Protein AF-A0A3B9BP84-F1 (afdb_monomer_lite)

Sequence (151 aa):
AADSCRSIGVALSSCTVPQAGKPTFEIADDEIEMGMGIHGEPGIWRGKLRTADEIATEMMERLLADIPLASGDRVSIMVNSLGATPPEELYILYNKVKAELELTGSKIVMPLVGRYATSMEMAGVSFTLCKLDEELETLLAAPCDCAFWRV

Secondary structure (DSSP, 8-state):
-GGGEEEEEEESS--B-TTT-SBSS---TTEEEET--TT----SEEEE---HHHHHHHHHHHHHHHS---TT-EEEEEEEE-BS--HHHHHHHHHHHHHHHHHTT-EE-S-EEE-SS--TTB-EEEEEEEEE-HHHHHHHTS--EETTEE-

Radius of gyration: 15.78 Å; chains: 1; bounding box: 41×27×49 Å

Structure (mmCIF, N/CA/C/O backbone):
data_AF-A0A3B9BP84-F1
#
_entry.id   AF-A0A3B9BP84-F1
#
loop_
_atom_site.group_PDB
_atom_site.id
_atom_site.type_symbol
_atom_site.label_atom_id
_atom_site.label_alt_id
_atom_site.label_comp_id
_atom_site.label_asym_id
_atom_site.label_entity_id
_atom_site.label_seq_id
_atom_site.pdbx_PDB_ins_code
_atom_site.Cartn_x
_atom_site.Cartn_y
_atom_site.Cartn_z
_atom_site.occupancy
_atom_site.B_iso_or_equiv
_atom_site.auth_seq_id
_atom_site.auth_comp_id
_atom_site.auth_asym_id
_atom_site.auth_atom_id
_atom_site.pdbx_PDB_model_num
ATOM 1 N N . ALA A 1 1 ? -13.757 11.032 6.394 1.00 88.44 1 ALA A N 1
ATOM 2 C CA . ALA A 1 1 ? -13.314 9.949 5.488 1.00 88.44 1 ALA A CA 1
ATOM 3 C C . A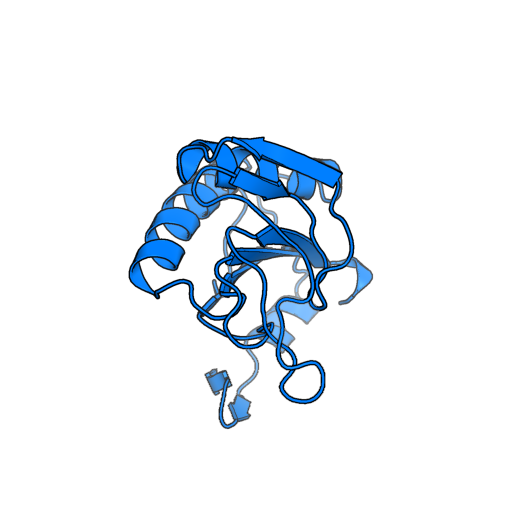LA A 1 1 ? -12.037 10.329 4.742 1.00 88.44 1 ALA A C 1
ATOM 5 O O . ALA A 1 1 ? -11.002 9.785 5.086 1.00 88.44 1 ALA A O 1
ATOM 6 N N . ALA A 1 2 ? -12.065 11.270 3.784 1.00 95.50 2 ALA A N 1
ATOM 7 C CA . ALA A 1 2 ? -10.871 11.642 3.005 1.00 95.50 2 ALA A CA 1
ATOM 8 C C . ALA A 1 2 ? -9.675 12.054 3.886 1.00 95.50 2 ALA A C 1
ATOM 10 O O . ALA A 1 2 ? -8.584 11.519 3.721 1.00 95.50 2 ALA A O 1
ATOM 11 N N . ASP A 1 3 ? -9.911 12.905 4.890 1.00 96.31 3 ASP A N 1
ATOM 12 C CA . ASP A 1 3 ? -8.866 13.354 5.823 1.00 96.31 3 ASP A CA 1
ATOM 13 C C . ASP A 1 3 ? -8.269 12.223 6.677 1.00 96.31 3 ASP A C 1
ATOM 15 O O . ASP A 1 3 ? -7.154 12.361 7.181 1.00 96.31 3 ASP A O 1
ATOM 19 N N . SER A 1 4 ? -8.980 11.099 6.814 1.00 97.06 4 SER A N 1
ATOM 20 C CA . SER A 1 4 ? -8.554 9.923 7.582 1.00 97.06 4 SER A CA 1
ATOM 21 C C . SER A 1 4 ? -7.694 8.950 6.773 1.00 97.06 4 SER A C 1
ATOM 23 O O . SER A 1 4 ? -7.166 7.998 7.348 1.00 97.06 4 SER A O 1
ATOM 25 N N . CYS A 1 5 ? -7.570 9.161 5.460 1.00 98.06 5 CYS A N 1
ATOM 26 C CA . CYS A 1 5 ? -6.834 8.288 4.553 1.00 98.06 5 CYS A CA 1
ATOM 27 C C . CYS A 1 5 ? -5.476 8.886 4.191 1.00 98.06 5 CYS A C 1
ATOM 29 O O . CYS A 1 5 ? -5.377 10.070 3.863 1.00 98.06 5 CYS A O 1
ATOM 31 N N . ARG A 1 6 ? -4.438 8.051 4.169 1.00 98.25 6 ARG A N 1
ATOM 32 C CA . ARG A 1 6 ? -3.140 8.357 3.558 1.00 98.25 6 ARG A CA 1
ATOM 33 C C . ARG A 1 6 ? -2.724 7.231 2.638 1.00 98.25 6 ARG A C 1
ATOM 35 O O . ARG A 1 6 ? -2.899 6.064 2.985 1.00 98.25 6 ARG A O 1
ATOM 42 N N . SER A 1 7 ? -2.165 7.594 1.489 1.00 98.38 7 SER A N 1
ATOM 43 C CA . SER A 1 7 ? -1.762 6.638 0.465 1.00 98.38 7 SER A CA 1
ATOM 44 C C . SER A 1 7 ? -0.353 6.915 -0.029 1.00 98.38 7 SER A C 1
ATOM 46 O O . SER A 1 7 ? 0.041 8.068 -0.190 1.00 98.38 7 SER A O 1
ATOM 48 N N . ILE A 1 8 ? 0.390 5.851 -0.315 1.00 98.50 8 ILE A N 1
ATOM 49 C CA . ILE A 1 8 ? 1.687 5.921 -0.990 1.00 98.50 8 ILE A CA 1
ATOM 50 C C . ILE A 1 8 ? 1.818 4.749 -1.961 1.00 98.50 8 ILE A C 1
ATOM 52 O O . ILE A 1 8 ? 1.377 3.640 -1.659 1.00 98.50 8 ILE A O 1
ATOM 56 N N . GLY A 1 9 ? 2.390 5.009 -3.135 1.00 98.12 9 GLY A N 1
ATOM 57 C CA . GLY A 1 9 ? 2.639 4.020 -4.181 1.00 98.12 9 GLY A CA 1
ATOM 58 C C . GLY A 1 9 ? 4.123 3.742 -4.387 1.00 98.12 9 GLY A C 1
ATOM 59 O O . GLY A 1 9 ? 4.967 4.543 -4.003 1.00 98.12 9 GLY A O 1
ATOM 60 N N . VAL A 1 10 ? 4.437 2.626 -5.028 1.00 98.12 10 VAL A N 1
ATOM 61 C CA . VAL A 1 10 ? 5.749 2.332 -5.605 1.00 98.12 10 VAL A CA 1
ATOM 62 C C . VAL A 1 10 ? 5.545 1.577 -6.912 1.00 98.12 10 VAL A C 1
ATOM 64 O O . VAL A 1 10 ? 4.705 0.676 -6.987 1.00 98.12 10 VAL A O 1
ATOM 67 N N . ALA A 1 11 ? 6.307 1.945 -7.936 1.00 97.50 11 ALA A N 1
ATOM 68 C CA . ALA A 1 11 ? 6.274 1.292 -9.236 1.00 97.50 11 ALA A CA 1
ATOM 69 C C . ALA A 1 11 ? 7.605 0.624 -9.568 1.00 97.50 11 ALA A C 1
ATOM 71 O O . ALA A 1 11 ? 8.672 1.132 -9.225 1.00 97.50 11 ALA A O 1
ATOM 72 N N . LEU A 1 12 ? 7.504 -0.522 -10.234 1.00 96.81 12 LEU A N 1
ATOM 73 C CA . LEU A 1 12 ? 8.606 -1.316 -10.778 1.00 96.81 12 LEU A CA 1
ATOM 74 C C . LEU A 1 12 ? 8.640 -1.220 -12.308 1.00 96.81 12 LEU A C 1
ATOM 76 O O . LEU A 1 12 ? 9.681 -1.409 -12.920 1.00 96.81 12 LEU A O 1
ATOM 80 N N . SER A 1 13 ? 7.500 -0.932 -12.940 1.00 95.38 13 SER A N 1
ATOM 81 C CA . SER A 1 13 ? 7.410 -0.721 -14.382 1.00 95.38 13 SER A CA 1
ATOM 82 C C . SER A 1 13 ? 6.494 0.451 -14.705 1.00 95.38 13 SER A C 1
ATOM 84 O O . SER A 1 13 ? 5.679 0.872 -13.887 1.00 95.38 13 SER A O 1
ATOM 86 N N . SER A 1 14 ? 6.597 0.949 -15.933 1.00 92.62 14 SER A N 1
ATOM 87 C CA . SER A 1 14 ? 5.616 1.871 -16.502 1.00 92.62 14 SER A CA 1
ATOM 88 C C . SER A 1 14 ? 4.385 1.133 -17.036 1.00 92.62 14 SER A C 1
ATOM 90 O O . SER A 1 14 ? 4.347 -0.100 -17.060 1.00 92.62 14 SER A O 1
ATOM 92 N N . CYS A 1 15 ? 3.385 1.904 -17.456 1.00 90.81 15 CYS A N 1
ATOM 93 C CA . CYS A 1 15 ? 2.261 1.445 -18.261 1.00 90.81 15 CYS A CA 1
ATOM 94 C C . CYS A 1 15 ? 2.264 2.149 -19.623 1.00 90.81 15 CYS A C 1
ATOM 96 O O . CYS A 1 15 ? 2.848 3.219 -19.805 1.00 90.81 15 CYS A O 1
ATOM 98 N N . THR A 1 16 ? 1.597 1.545 -20.596 1.00 90.88 16 THR A N 1
ATOM 99 C CA . THR A 1 16 ? 1.465 2.056 -21.954 1.00 90.88 16 THR A CA 1
ATOM 100 C C . THR A 1 16 ? 0.032 2.485 -22.192 1.00 90.88 16 THR A C 1
ATOM 102 O O . THR A 1 16 ? -0.869 1.666 -22.368 1.00 90.88 16 THR A O 1
ATOM 105 N N . VAL A 1 17 ? -0.182 3.796 -22.299 1.00 91.19 17 VAL A N 1
ATOM 106 C CA . VAL A 1 17 ? -1.478 4.310 -22.747 1.00 91.19 17 VAL A CA 1
ATOM 107 C C . VAL A 1 17 ? -1.671 3.912 -24.219 1.00 91.19 17 VAL A C 1
ATOM 109 O O . VAL A 1 17 ? -0.831 4.279 -25.048 1.00 91.19 17 VAL A O 1
ATOM 112 N N . PRO A 1 18 ? -2.772 3.225 -24.596 1.00 90.81 18 PRO A N 1
ATOM 113 C CA . PRO A 1 18 ? -2.944 2.681 -25.947 1.00 90.81 18 PRO A CA 1
ATOM 114 C C . PRO A 1 18 ? -2.791 3.714 -27.066 1.00 90.81 18 PRO A C 1
ATOM 116 O O . PRO A 1 18 ? -2.246 3.417 -28.123 1.00 90.81 18 PRO A O 1
ATOM 119 N N . GLN A 1 19 ? -3.234 4.949 -26.820 1.00 91.69 19 GLN A N 1
ATOM 120 C CA . GLN A 1 19 ? -3.108 6.051 -27.772 1.00 91.69 19 GLN A CA 1
ATOM 121 C C . GLN A 1 19 ? -1.652 6.487 -27.996 1.00 91.69 19 GLN A C 1
ATOM 123 O O . GLN A 1 19 ? -1.305 6.908 -29.096 1.00 91.69 19 GLN A O 1
ATOM 128 N N . ALA A 1 20 ? -0.810 6.418 -26.962 1.00 89.25 20 ALA A N 1
ATOM 129 C CA . ALA A 1 20 ? 0.595 6.800 -27.053 1.00 89.25 20 ALA A CA 1
ATOM 130 C C . ALA A 1 20 ? 1.447 5.698 -27.703 1.00 89.25 20 ALA A C 1
ATOM 132 O O . ALA A 1 20 ? 2.439 6.010 -28.360 1.00 89.25 20 ALA A O 1
ATOM 133 N N . GLY A 1 21 ? 1.071 4.425 -27.513 1.00 90.44 21 GLY A N 1
ATOM 134 C CA . GLY A 1 21 ? 1.759 3.264 -28.093 1.00 90.44 21 GLY A CA 1
ATOM 135 C C . GLY A 1 21 ? 3.178 3.031 -27.560 1.00 90.44 21 GLY A C 1
ATOM 136 O O . GLY A 1 21 ? 3.928 2.248 -28.137 1.00 90.44 21 GLY A O 1
ATOM 137 N N . LYS A 1 22 ? 3.556 3.726 -26.484 1.00 89.62 22 LYS A N 1
ATOM 138 C CA . LYS A 1 22 ? 4.849 3.630 -25.802 1.00 89.62 22 LYS A CA 1
ATOM 139 C C . LYS A 1 22 ? 4.672 3.841 -24.288 1.00 89.62 22 LYS A C 1
ATOM 141 O O . LYS A 1 22 ? 3.674 4.465 -23.907 1.00 89.62 22 LYS A O 1
ATOM 146 N N . PRO A 1 23 ? 5.625 3.383 -23.454 1.00 89.62 23 PRO A N 1
ATOM 147 C CA . PRO A 1 23 ? 5.599 3.613 -22.009 1.00 89.62 23 PRO A CA 1
ATOM 148 C C . PRO A 1 23 ? 5.444 5.097 -21.646 1.00 89.62 23 PRO A C 1
ATOM 150 O O . PRO A 1 23 ? 5.992 5.965 -22.334 1.00 89.62 23 PRO A O 1
ATOM 153 N N . THR A 1 24 ? 4.705 5.396 -20.573 1.00 88.00 24 THR A N 1
ATOM 154 C CA . THR A 1 24 ? 4.513 6.775 -20.082 1.00 88.00 24 THR A CA 1
ATOM 155 C C . THR A 1 24 ? 5.783 7.359 -19.464 1.00 88.00 24 THR A C 1
ATOM 157 O O . THR A 1 24 ? 5.976 8.574 -19.504 1.00 88.00 24 THR A O 1
ATOM 160 N N . PHE A 1 25 ? 6.670 6.502 -18.959 1.00 88.94 25 PHE A N 1
ATOM 161 C CA . PHE A 1 25 ? 8.006 6.840 -18.472 1.00 88.94 25 PHE A CA 1
ATOM 162 C C . PHE A 1 25 ? 8.949 5.636 -18.621 1.00 88.94 25 PHE A C 1
ATOM 164 O O . PHE A 1 25 ? 8.514 4.508 -18.849 1.00 88.94 25 PHE A O 1
ATOM 171 N N . GLU A 1 26 ? 10.253 5.873 -18.487 1.00 89.94 26 GLU A N 1
ATOM 172 C CA . GLU A 1 26 ? 11.273 4.821 -18.491 1.00 89.94 26 GLU A CA 1
ATOM 173 C C . GLU A 1 26 ? 11.733 4.527 -17.063 1.00 89.94 26 GLU A C 1
ATOM 175 O O . GLU A 1 26 ? 11.991 5.458 -16.297 1.00 89.94 26 GLU A O 1
ATOM 180 N N . ILE A 1 27 ? 11.856 3.244 -16.727 1.00 93.31 27 ILE A N 1
ATOM 181 C CA . ILE A 1 27 ? 12.424 2.718 -15.483 1.00 93.31 27 ILE A CA 1
ATOM 182 C C . ILE A 1 27 ? 13.179 1.433 -15.832 1.00 93.31 27 ILE A C 1
ATOM 184 O O . ILE A 1 27 ? 12.700 0.658 -16.662 1.00 93.31 27 ILE A O 1
ATOM 188 N N . ALA A 1 28 ? 14.383 1.248 -15.290 1.00 95.12 28 ALA A N 1
ATOM 189 C CA . ALA A 1 28 ? 15.169 0.052 -15.579 1.00 95.12 28 ALA A CA 1
ATOM 190 C C . ALA A 1 28 ? 14.628 -1.171 -14.820 1.00 95.12 28 ALA A C 1
ATOM 192 O O . ALA A 1 28 ? 14.043 -1.030 -13.750 1.00 95.12 28 ALA A O 1
ATOM 193 N N . ASP A 1 29 ? 14.893 -2.376 -15.332 1.00 93.75 29 ASP A N 1
ATOM 194 C CA . ASP A 1 29 ? 14.428 -3.641 -14.733 1.00 93.75 29 ASP A CA 1
ATOM 195 C C . ASP A 1 29 ? 14.899 -3.851 -13.281 1.00 93.75 29 ASP A C 1
ATOM 197 O O . ASP A 1 29 ? 14.304 -4.624 -12.532 1.00 93.75 29 ASP A O 1
ATOM 201 N N . ASP A 1 30 ? 15.985 -3.184 -12.880 1.00 96.50 30 ASP A N 1
ATOM 202 C CA . ASP A 1 30 ? 16.543 -3.237 -11.531 1.00 96.50 30 ASP A CA 1
ATOM 203 C C . ASP A 1 30 ? 16.278 -1.965 -10.712 1.00 96.50 30 ASP A C 1
ATOM 205 O O . ASP A 1 30 ? 16.950 -1.737 -9.703 1.00 96.50 30 ASP A O 1
ATOM 209 N N . GLU A 1 31 ? 15.308 -1.145 -11.123 1.00 97.56 31 GLU A N 1
ATOM 210 C CA . GLU A 1 31 ? 14.910 0.095 -10.461 1.00 97.56 31 GLU A CA 1
ATOM 211 C C . GLU A 1 31 ? 13.461 0.076 -9.957 1.00 97.56 31 GLU A C 1
ATOM 213 O O . GLU A 1 31 ? 12.597 -0.650 -10.440 1.00 97.56 31 GLU A O 1
ATOM 218 N N . ILE A 1 32 ? 13.203 0.924 -8.963 1.00 97.75 32 ILE A N 1
ATOM 219 C CA . ILE A 1 32 ? 11.874 1.263 -8.461 1.00 97.75 32 ILE A CA 1
ATOM 220 C C . ILE A 1 32 ? 11.716 2.774 -8.353 1.00 97.75 32 ILE A C 1
ATOM 222 O O . ILE A 1 32 ? 12.696 3.502 -8.166 1.00 97.75 32 ILE A O 1
ATOM 226 N N . GLU A 1 33 ? 10.470 3.236 -8.409 1.00 97.75 33 GLU A N 1
ATOM 227 C CA . GLU A 1 33 ? 10.105 4.632 -8.191 1.00 97.75 33 GLU A CA 1
ATOM 228 C C . GLU A 1 33 ? 9.087 4.758 -7.055 1.00 97.75 33 GLU A C 1
ATOM 230 O O . GLU A 1 33 ? 7.938 4.323 -7.160 1.00 97.75 33 GLU A O 1
ATOM 235 N N . MET A 1 34 ? 9.531 5.332 -5.937 1.00 98.00 34 MET A N 1
ATOM 236 C CA . MET A 1 34 ? 8.740 5.507 -4.720 1.00 98.00 34 MET A CA 1
ATOM 237 C C . MET A 1 34 ? 7.884 6.765 -4.811 1.00 98.00 34 MET A C 1
ATOM 239 O O . MET A 1 34 ? 8.389 7.842 -5.107 1.00 98.00 34 MET A O 1
ATOM 243 N N . GLY A 1 35 ? 6.605 6.658 -4.469 1.00 96.31 35 GLY A N 1
ATOM 244 C CA . GLY A 1 35 ? 5.636 7.753 -4.471 1.00 96.31 35 GLY A CA 1
ATOM 245 C C . GLY A 1 35 ? 5.133 8.153 -5.856 1.00 96.31 35 GLY A C 1
ATOM 246 O O . GLY A 1 35 ? 4.584 9.241 -5.997 1.00 96.31 35 GLY A O 1
ATOM 247 N N . MET A 1 36 ? 5.337 7.309 -6.866 1.00 94.31 36 MET A N 1
ATOM 248 C CA . MET A 1 36 ? 4.885 7.582 -8.227 1.00 94.31 36 MET A CA 1
ATOM 249 C C . MET A 1 36 ? 3.354 7.648 -8.318 1.00 94.31 36 MET A C 1
ATOM 251 O O . MET A 1 36 ? 2.647 6.878 -7.658 1.00 94.31 36 MET A O 1
ATOM 255 N N . GLY A 1 37 ? 2.845 8.565 -9.144 1.00 89.81 37 GLY A N 1
ATOM 256 C CA . GLY A 1 37 ? 1.412 8.728 -9.379 1.00 89.81 37 GLY A CA 1
ATOM 257 C C . GLY A 1 37 ? 0.810 7.646 -10.285 1.00 89.81 37 GLY A C 1
ATOM 258 O O . GLY A 1 37 ? 1.508 6.948 -11.024 1.00 89.81 37 GLY A O 1
ATOM 259 N N . ILE A 1 38 ? -0.522 7.515 -10.248 1.00 89.38 38 ILE A N 1
ATOM 260 C CA . ILE A 1 38 ? -1.263 6.494 -11.009 1.00 89.38 38 ILE A CA 1
ATOM 261 C C . ILE A 1 38 ? -1.265 6.731 -12.525 1.00 89.38 38 ILE A C 1
ATOM 263 O O . ILE A 1 38 ? -1.729 5.868 -13.263 1.00 89.38 38 ILE A O 1
ATOM 267 N N . HIS A 1 39 ? -0.762 7.859 -13.021 1.00 87.44 39 HIS A N 1
ATOM 268 C CA . HIS A 1 39 ? -0.579 8.102 -14.453 1.00 87.44 39 HIS A CA 1
ATOM 269 C C . HIS A 1 39 ? 0.904 8.152 -14.851 1.00 87.44 39 HIS A C 1
ATOM 271 O O . HIS A 1 39 ? 1.219 8.513 -15.985 1.00 87.44 39 HIS A O 1
ATOM 277 N N . GLY A 1 40 ? 1.815 7.766 -13.948 1.00 81.44 40 GLY A N 1
ATOM 278 C CA . GLY A 1 40 ? 3.259 7.837 -14.173 1.00 81.44 40 GLY A CA 1
ATOM 279 C C . GLY A 1 40 ? 3.867 9.199 -13.840 1.00 81.44 40 GLY A C 1
ATOM 280 O O . GLY A 1 40 ? 4.926 9.540 -14.363 1.00 81.44 40 GLY A O 1
ATOM 281 N N . GLU A 1 41 ? 3.201 10.004 -13.009 1.00 90.25 41 GLU A N 1
ATOM 282 C CA . GLU A 1 41 ? 3.773 11.243 -12.490 1.00 90.25 41 GLU A CA 1
ATOM 283 C C . GLU A 1 41 ? 5.007 10.943 -11.618 1.00 90.25 41 GLU A C 1
ATOM 285 O O . GLU A 1 41 ? 4.937 10.012 -10.809 1.00 90.25 41 GLU A O 1
ATOM 290 N N . PRO A 1 42 ? 6.102 11.726 -11.733 1.00 91.19 42 PRO A N 1
ATOM 291 C CA . PRO A 1 42 ? 7.336 11.468 -10.999 1.00 91.19 42 PRO A CA 1
ATOM 292 C C . PRO A 1 42 ? 7.131 11.330 -9.491 1.00 91.19 42 PRO A C 1
ATOM 294 O O . PRO A 1 42 ? 6.404 12.114 -8.874 1.00 91.19 42 PRO A O 1
ATOM 297 N N . GLY A 1 43 ? 7.805 10.344 -8.910 1.00 93.69 43 GLY A N 1
ATOM 298 C CA . GLY A 1 43 ? 7.758 10.054 -7.485 1.00 93.69 43 GLY A CA 1
ATOM 299 C C . GLY A 1 43 ? 8.680 10.926 -6.627 1.00 93.69 43 GLY A C 1
ATOM 300 O O . GLY A 1 43 ? 9.270 11.916 -7.056 1.00 93.69 43 GLY A O 1
ATOM 301 N N . ILE A 1 44 ? 8.821 10.511 -5.370 1.00 96.75 44 ILE A N 1
ATOM 302 C CA . ILE A 1 44 ? 9.712 11.091 -4.359 1.00 96.75 44 ILE A CA 1
ATOM 303 C C . ILE A 1 44 ? 11.174 10.796 -4.707 1.00 96.75 44 ILE A C 1
ATOM 305 O O . ILE A 1 44 ? 12.034 11.665 -4.565 1.00 96.75 44 ILE A O 1
ATOM 309 N N . TRP A 1 45 ? 11.464 9.560 -5.118 1.00 97.06 45 TRP A N 1
ATOM 310 C CA . TRP A 1 45 ? 12.801 9.137 -5.522 1.00 97.06 45 TRP A CA 1
ATOM 311 C C . TRP A 1 45 ? 12.755 7.893 -6.415 1.00 97.06 45 TRP A C 1
ATOM 313 O O . TRP A 1 45 ? 11.812 7.101 -6.359 1.00 97.06 45 TRP A O 1
ATOM 323 N N . ARG A 1 46 ? 13.825 7.713 -7.198 1.00 97.00 46 ARG A N 1
ATOM 324 C CA . ARG A 1 46 ? 14.102 6.519 -8.002 1.00 97.00 46 ARG A CA 1
ATOM 325 C C . ARG A 1 46 ? 15.441 5.911 -7.599 1.00 97.00 46 ARG A C 1
ATOM 327 O O . ARG A 1 46 ? 16.383 6.640 -7.288 1.00 97.00 46 ARG A O 1
ATOM 334 N N . GLY A 1 47 ? 15.517 4.588 -7.563 1.00 97.12 47 GLY A N 1
ATOM 335 C CA . GLY A 1 47 ? 16.726 3.880 -7.157 1.00 97.12 47 GLY A CA 1
ATOM 336 C C . GLY A 1 47 ? 16.616 2.382 -7.380 1.00 97.12 47 GLY A C 1
ATOM 337 O O . GLY A 1 47 ? 15.640 1.913 -7.954 1.00 97.12 47 GLY A O 1
ATOM 338 N N . LYS A 1 48 ? 17.621 1.631 -6.926 1.00 98.19 48 LYS A N 1
ATOM 339 C CA . LYS A 1 48 ? 17.664 0.181 -7.129 1.00 98.19 48 LYS A CA 1
ATOM 340 C C . LYS A 1 48 ? 16.519 -0.537 -6.424 1.00 98.19 48 LYS A C 1
ATOM 342 O O . LYS A 1 48 ? 16.113 -0.149 -5.327 1.00 98.19 48 LYS A O 1
ATOM 347 N N . LEU A 1 49 ? 16.045 -1.607 -7.055 1.00 97.25 49 LEU A N 1
ATOM 348 C CA . LEU A 1 49 ? 15.092 -2.539 -6.477 1.00 97.25 49 LEU A CA 1
ATOM 349 C C . LEU A 1 49 ? 15.649 -3.092 -5.160 1.00 97.25 49 LEU A C 1
ATOM 351 O O . LEU A 1 49 ? 16.817 -3.466 -5.052 1.00 97.25 49 LEU A O 1
ATOM 355 N N . ARG A 1 50 ? 14.780 -3.117 -4.154 1.00 97.50 50 ARG A N 1
ATOM 356 C CA . ARG A 1 50 ? 15.052 -3.608 -2.801 1.00 97.50 50 ARG A CA 1
ATOM 357 C C . ARG A 1 50 ? 14.134 -4.781 -2.491 1.00 97.50 50 ARG A C 1
ATOM 359 O O . ARG A 1 50 ? 13.241 -5.106 -3.272 1.00 97.50 50 ARG A O 1
ATOM 366 N N . THR A 1 51 ? 14.337 -5.413 -1.344 1.00 98.44 51 THR A N 1
ATOM 367 C CA . THR A 1 51 ? 13.435 -6.472 -0.887 1.00 98.44 51 THR A CA 1
ATOM 368 C C . THR A 1 51 ? 12.027 -5.926 -0.622 1.00 98.44 51 THR A C 1
ATOM 370 O O . THR A 1 51 ? 11.846 -4.746 -0.310 1.00 98.44 51 THR A O 1
ATOM 373 N N . ALA A 1 52 ? 11.018 -6.798 -0.707 1.00 98.25 52 ALA A N 1
ATOM 374 C CA . ALA A 1 52 ? 9.635 -6.440 -0.387 1.00 98.25 52 ALA A CA 1
ATOM 375 C C . ALA A 1 52 ? 9.503 -5.872 1.038 1.00 98.25 52 ALA A C 1
ATOM 377 O O . ALA A 1 52 ? 8.770 -4.907 1.244 1.00 98.25 52 ALA A O 1
ATOM 378 N N . ASP A 1 53 ? 10.265 -6.414 1.995 1.00 98.69 53 ASP A N 1
ATOM 379 C CA . ASP A 1 53 ? 10.268 -5.949 3.381 1.00 98.69 53 ASP A CA 1
ATOM 380 C C . ASP A 1 53 ? 10.815 -4.526 3.512 1.00 98.69 53 ASP A C 1
ATOM 382 O O . ASP A 1 53 ? 10.206 -3.704 4.192 1.00 98.69 53 ASP A O 1
ATOM 386 N N . GLU A 1 54 ? 11.933 -4.208 2.854 1.00 98.62 54 GLU A N 1
ATOM 387 C CA . GLU A 1 54 ? 12.514 -2.858 2.870 1.00 98.62 54 GLU A CA 1
ATOM 388 C C . GLU A 1 54 ? 11.574 -1.836 2.224 1.00 98.62 54 GLU A C 1
ATOM 390 O O . GLU A 1 54 ? 11.380 -0.743 2.756 1.00 98.62 54 GLU A O 1
ATOM 395 N N . ILE A 1 55 ? 10.954 -2.200 1.097 1.00 98.44 55 ILE A N 1
ATOM 396 C CA . ILE A 1 55 ? 9.995 -1.338 0.398 1.00 98.44 55 ILE A CA 1
ATOM 397 C C . ILE A 1 55 ? 8.765 -1.091 1.274 1.00 98.44 55 ILE A C 1
ATOM 399 O O . ILE A 1 55 ? 8.382 0.061 1.479 1.00 98.44 55 ILE A O 1
ATOM 403 N N . ALA A 1 56 ? 8.166 -2.152 1.822 1.00 98.69 56 ALA A N 1
ATOM 404 C CA . ALA A 1 56 ? 6.980 -2.033 2.658 1.00 98.69 56 ALA A CA 1
ATOM 405 C C . ALA A 1 56 ? 7.264 -1.272 3.960 1.00 98.69 56 ALA A C 1
ATOM 407 O O . ALA A 1 56 ? 6.426 -0.474 4.376 1.00 98.69 56 ALA A O 1
ATOM 408 N N . THR A 1 57 ? 8.441 -1.469 4.567 1.00 98.75 57 THR A N 1
ATOM 409 C CA . THR A 1 57 ? 8.871 -0.718 5.760 1.00 98.75 57 THR A CA 1
ATOM 410 C C . THR A 1 57 ? 8.899 0.773 5.463 1.00 98.75 57 THR A C 1
ATOM 412 O O . THR A 1 57 ? 8.231 1.533 6.152 1.00 98.75 57 THR A O 1
ATOM 415 N N . GLU A 1 58 ? 9.581 1.199 4.395 1.00 98.62 58 GLU A N 1
ATOM 416 C CA . GLU A 1 58 ? 9.658 2.625 4.062 1.00 98.62 58 GLU A CA 1
ATOM 417 C C . GLU A 1 58 ? 8.273 3.222 3.762 1.00 98.62 58 GLU A C 1
ATOM 419 O O . GLU A 1 58 ? 7.960 4.335 4.192 1.00 98.62 58 GLU A O 1
ATOM 424 N N . MET A 1 59 ? 7.423 2.495 3.029 1.00 98.69 59 MET A N 1
ATOM 425 C CA . MET A 1 59 ? 6.055 2.945 2.752 1.00 98.69 59 MET A CA 1
ATOM 426 C C . MET A 1 59 ? 5.263 3.136 4.050 1.00 98.69 59 MET A C 1
ATOM 428 O O . MET A 1 59 ? 4.594 4.157 4.213 1.00 98.69 59 MET A O 1
ATOM 432 N N . MET A 1 60 ? 5.366 2.192 4.989 1.00 98.69 60 MET A N 1
ATOM 433 C CA . MET A 1 60 ? 4.696 2.279 6.286 1.00 98.69 60 MET A CA 1
ATOM 434 C C . MET A 1 60 ? 5.266 3.388 7.168 1.00 98.69 60 MET A C 1
ATOM 436 O O . MET A 1 60 ? 4.484 4.126 7.757 1.00 98.69 60 MET A O 1
ATOM 440 N N . GLU A 1 61 ? 6.585 3.574 7.219 1.00 98.38 61 GLU A N 1
ATOM 441 C CA . GLU A 1 61 ? 7.220 4.677 7.952 1.00 98.38 61 GLU A CA 1
ATOM 442 C C . GLU A 1 61 ? 6.688 6.035 7.484 1.00 98.38 61 GLU A C 1
ATOM 444 O O . GLU A 1 61 ? 6.323 6.880 8.301 1.00 98.38 61 GLU A O 1
ATOM 449 N N . ARG A 1 62 ? 6.578 6.234 6.165 1.00 98.25 62 ARG A N 1
ATOM 450 C CA . ARG A 1 62 ? 6.040 7.471 5.582 1.00 98.25 62 ARG A CA 1
ATOM 451 C C . ARG A 1 62 ? 4.566 7.673 5.918 1.00 98.25 62 ARG A C 1
ATOM 453 O O . ARG A 1 62 ? 4.179 8.784 6.268 1.00 98.25 62 ARG A O 1
ATOM 460 N N . LEU A 1 63 ? 3.756 6.616 5.830 1.00 98.31 63 LEU A N 1
ATOM 461 C CA . LEU A 1 63 ? 2.343 6.680 6.206 1.00 98.31 63 LEU A CA 1
ATOM 462 C C . LEU A 1 63 ? 2.185 7.018 7.691 1.00 98.31 63 LEU A C 1
ATOM 464 O O . LEU A 1 63 ? 1.441 7.933 8.022 1.00 98.31 63 LEU A O 1
ATOM 468 N N . LEU A 1 64 ? 2.905 6.330 8.578 1.00 97.88 64 LEU A N 1
ATOM 469 C CA . LEU A 1 64 ? 2.806 6.508 10.030 1.00 97.88 64 LEU A CA 1
ATOM 470 C C . LEU A 1 64 ? 3.406 7.833 10.518 1.00 97.88 64 LEU A C 1
ATOM 472 O O . LEU A 1 64 ? 2.990 8.340 11.558 1.00 97.88 64 LEU A O 1
ATOM 476 N N . ALA A 1 65 ? 4.345 8.419 9.773 1.00 97.56 65 ALA A N 1
ATOM 477 C CA . ALA A 1 65 ? 4.833 9.768 10.040 1.00 97.56 65 ALA A CA 1
ATOM 478 C C . ALA A 1 65 ? 3.753 10.839 9.800 1.00 97.56 65 ALA A C 1
ATOM 480 O O . ALA A 1 65 ? 3.723 11.837 10.519 1.00 97.56 65 ALA A O 1
ATOM 481 N N . ASP A 1 66 ? 2.869 10.636 8.816 1.00 96.50 66 ASP A N 1
ATOM 482 C CA . ASP A 1 66 ? 1.789 11.574 8.475 1.00 96.50 66 ASP A CA 1
ATOM 483 C C . ASP A 1 66 ? 0.472 11.268 9.214 1.00 96.50 66 ASP A C 1
ATOM 485 O O . ASP A 1 66 ? -0.270 12.176 9.590 1.00 96.50 66 ASP A O 1
ATOM 489 N N . ILE A 1 67 ? 0.194 9.990 9.503 1.00 95.06 67 ILE A N 1
ATOM 490 C CA . ILE A 1 67 ? -0.925 9.561 10.352 1.00 95.06 67 ILE A CA 1
ATOM 491 C C . ILE A 1 67 ? -0.426 8.733 11.551 1.00 95.06 67 ILE A C 1
ATOM 493 O O . ILE A 1 67 ? -0.484 7.501 11.549 1.00 95.06 67 ILE A O 1
ATOM 497 N N . PRO A 1 68 ? 0.068 9.399 12.613 1.00 94.38 68 PRO A N 1
ATOM 498 C CA . PRO A 1 68 ? 0.528 8.712 13.809 1.00 94.38 68 PRO A CA 1
ATOM 499 C C . PRO A 1 68 ? -0.589 7.879 14.439 1.00 94.38 68 PRO A C 1
ATOM 501 O O . PRO A 1 68 ? -1.703 8.366 14.667 1.00 94.38 68 PRO A O 1
ATOM 504 N N . LEU A 1 69 ? -0.268 6.625 14.746 1.00 96.94 69 LEU A N 1
ATOM 505 C CA . LEU A 1 69 ? -1.168 5.697 15.419 1.00 96.94 69 LEU A CA 1
ATOM 506 C C . LEU A 1 69 ? -0.785 5.540 16.889 1.00 96.94 69 LEU A C 1
ATOM 508 O O . LEU A 1 69 ? 0.390 5.574 17.257 1.00 96.94 69 LEU A O 1
ATOM 512 N N . ALA A 1 70 ? -1.796 5.330 17.720 1.00 95.19 70 ALA A N 1
ATOM 513 C CA . ALA A 1 70 ? -1.666 4.975 19.120 1.00 95.19 70 ALA A CA 1
ATOM 514 C C . ALA A 1 70 ? -2.260 3.587 19.382 1.00 95.19 70 ALA A C 1
ATOM 516 O O . ALA A 1 70 ? -3.139 3.107 18.663 1.00 95.19 70 ALA A O 1
ATOM 517 N N . SER A 1 71 ? -1.809 2.952 20.463 1.00 97.62 71 SER A N 1
ATOM 518 C CA . SER A 1 71 ? -2.361 1.670 20.900 1.00 97.62 71 SER A CA 1
ATOM 519 C C . SER A 1 71 ? -3.875 1.766 21.104 1.00 97.62 71 SER A C 1
ATOM 521 O O . SER A 1 71 ? -4.369 2.685 21.759 1.00 97.62 71 SER A O 1
ATOM 523 N N . GLY A 1 72 ? -4.610 0.809 20.537 1.00 97.44 72 GLY A N 1
ATOM 524 C CA . GLY A 1 72 ? -6.071 0.787 20.549 1.00 97.44 72 GLY A CA 1
ATOM 525 C C . GLY A 1 72 ? -6.742 1.491 19.368 1.00 97.44 72 GLY A C 1
ATOM 526 O O . GLY A 1 72 ? -7.936 1.255 19.168 1.00 97.44 72 GLY A O 1
ATOM 527 N N . ASP A 1 73 ? -6.006 2.269 18.562 1.00 98.25 73 ASP A N 1
ATOM 528 C CA . ASP A 1 73 ? -6.529 2.813 17.305 1.00 98.25 73 ASP A CA 1
ATOM 529 C C . ASP A 1 73 ? -7.022 1.688 16.393 1.00 98.25 73 ASP A C 1
ATOM 531 O O . ASP A 1 73 ? -6.504 0.568 16.397 1.00 98.25 73 ASP A O 1
ATOM 535 N N . ARG A 1 74 ? -8.034 1.995 15.587 1.00 98.56 74 ARG A N 1
ATOM 536 C CA . ARG A 1 74 ? -8.636 1.065 14.633 1.00 98.56 74 ARG A CA 1
ATOM 537 C C . ARG A 1 74 ? -8.334 1.575 13.239 1.00 98.56 74 ARG A C 1
ATOM 539 O O . ARG A 1 74 ? -8.484 2.765 12.972 1.00 98.56 74 ARG A O 1
ATOM 546 N N . VAL A 1 75 ? -7.852 0.699 12.369 1.00 98.56 75 VAL A N 1
ATOM 547 C CA . VAL A 1 75 ? -7.408 1.090 11.031 1.00 98.56 75 VAL A CA 1
ATOM 548 C C . VAL A 1 75 ? -7.851 0.073 9.997 1.00 98.56 75 VAL A C 1
ATOM 550 O O . VAL A 1 75 ? -7.804 -1.125 10.256 1.00 98.56 75 VAL A O 1
ATOM 553 N N . SER A 1 76 ? -8.224 0.537 8.810 1.00 98.50 76 SER A N 1
ATOM 554 C CA . SER A 1 76 ? -8.267 -0.315 7.623 1.00 98.50 76 SER A CA 1
ATOM 555 C C . SER A 1 76 ? -7.039 -0.049 6.767 1.00 98.50 76 SER A C 1
ATOM 557 O O . SER A 1 76 ? -6.547 1.078 6.687 1.00 98.50 76 SER A O 1
ATOM 559 N N . ILE A 1 77 ? -6.530 -1.104 6.145 1.00 98.69 77 ILE A N 1
ATOM 560 C CA . ILE A 1 77 ? -5.359 -1.051 5.283 1.00 98.69 77 ILE A CA 1
ATOM 561 C C . ILE A 1 77 ? -5.681 -1.716 3.952 1.00 98.69 77 ILE A C 1
ATOM 563 O O . ILE A 1 77 ? -6.113 -2.869 3.903 1.00 98.69 77 ILE A O 1
ATOM 567 N N . MET A 1 78 ? -5.465 -0.973 2.871 1.00 98.75 78 MET A N 1
ATOM 568 C CA . MET A 1 78 ? -5.574 -1.473 1.510 1.00 98.75 78 MET A CA 1
ATOM 569 C C . MET A 1 78 ? -4.185 -1.661 0.911 1.00 98.75 78 MET A C 1
ATOM 571 O O . MET A 1 78 ? -3.455 -0.691 0.738 1.00 98.75 78 MET A O 1
ATOM 575 N N . VAL A 1 79 ? -3.852 -2.897 0.553 1.00 98.81 79 VAL A N 1
ATOM 576 C CA . VAL A 1 79 ? -2.694 -3.282 -0.255 1.00 98.81 79 VAL A CA 1
ATOM 577 C C . VAL A 1 79 ? -3.181 -3.511 -1.685 1.00 98.81 79 VAL A C 1
ATOM 579 O O . VAL A 1 79 ? -3.742 -4.557 -2.021 1.00 98.81 79 VAL A O 1
ATOM 582 N N . ASN A 1 80 ? -3.024 -2.484 -2.514 1.00 98.75 80 ASN A N 1
ATOM 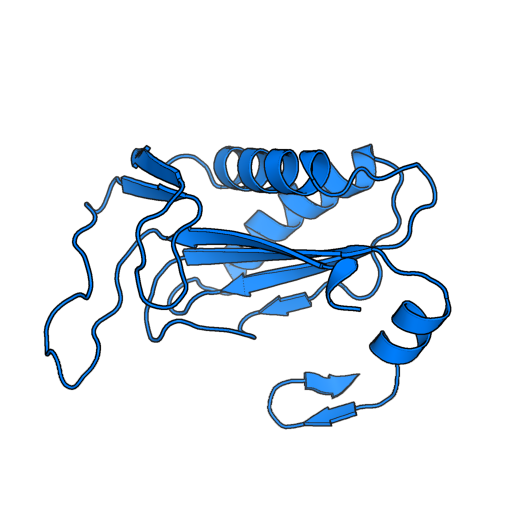583 C CA . ASN A 1 80 ? -3.586 -2.410 -3.856 1.00 98.75 80 ASN A CA 1
ATOM 584 C C . ASN A 1 80 ? -2.510 -2.624 -4.926 1.00 98.75 80 ASN A C 1
ATOM 586 O O . ASN A 1 80 ? -1.515 -1.908 -4.948 1.00 98.75 80 ASN A O 1
ATOM 590 N N . SER A 1 81 ? -2.732 -3.560 -5.846 1.00 98.56 81 SER A N 1
ATOM 591 C CA . SER A 1 81 ? -1.930 -3.690 -7.065 1.00 98.56 81 SER A CA 1
ATOM 592 C C . SER A 1 81 ? -2.232 -2.547 -8.028 1.00 98.56 81 SER A C 1
ATOM 594 O O . SER A 1 81 ? -3.394 -2.237 -8.297 1.00 98.56 81 SER A O 1
ATOM 596 N N . LEU A 1 82 ? -1.175 -1.970 -8.597 1.00 98.00 82 LEU A N 1
ATOM 597 C CA . LEU A 1 82 ? -1.279 -0.960 -9.645 1.00 98.00 82 LEU A CA 1
ATOM 598 C C . LEU A 1 82 ? -1.555 -1.566 -11.026 1.00 98.00 82 LEU A C 1
ATOM 600 O O . LEU A 1 82 ? -1.732 -0.818 -11.975 1.00 98.00 82 LEU A O 1
ATOM 604 N N . GLY A 1 83 ? -1.643 -2.885 -11.172 1.00 97.62 83 GLY A N 1
ATOM 605 C CA . GLY A 1 83 ? -1.801 -3.487 -12.490 1.00 97.62 83 GLY A CA 1
ATOM 606 C C . GLY A 1 83 ? -1.174 -4.859 -12.552 1.00 97.62 83 GLY A C 1
ATOM 607 O O . GLY A 1 83 ? -1.840 -5.843 -12.291 1.00 97.62 83 GLY A O 1
ATOM 608 N N . ALA A 1 84 ? 0.097 -4.987 -12.899 1.00 97.81 84 ALA A N 1
ATOM 609 C CA . ALA A 1 84 ? 0.714 -6.291 -13.141 1.00 97.81 84 ALA A CA 1
ATOM 610 C C . ALA A 1 84 ? 1.149 -7.053 -11.876 1.00 97.81 84 ALA A C 1
ATOM 612 O O . ALA A 1 84 ? 1.422 -8.244 -11.980 1.00 97.81 84 ALA A O 1
ATOM 613 N N . THR A 1 85 ? 1.148 -6.446 -10.681 1.00 98.44 85 THR A N 1
ATOM 614 C CA . THR A 1 85 ? 1.587 -7.147 -9.458 1.00 98.44 85 THR A CA 1
ATOM 615 C C . THR A 1 85 ? 0.624 -8.285 -9.086 1.00 98.44 85 THR A C 1
ATOM 617 O O . THR A 1 85 ? -0.592 -8.039 -8.972 1.00 98.44 85 THR A O 1
ATOM 620 N N . PRO A 1 86 ? 1.122 -9.526 -8.929 1.00 98.38 86 PRO A N 1
ATOM 621 C CA . PRO A 1 86 ? 0.295 -10.700 -8.693 1.00 98.38 86 PRO A CA 1
ATOM 622 C C . PRO A 1 86 ? -0.180 -10.793 -7.228 1.00 98.38 86 PRO A C 1
ATOM 624 O O . PRO A 1 86 ? 0.453 -10.226 -6.333 1.00 98.38 86 PRO A O 1
ATOM 627 N N . PRO A 1 87 ? -1.304 -11.483 -6.950 1.00 98.00 87 PRO A N 1
ATOM 628 C CA . PRO A 1 87 ? -1.881 -11.558 -5.605 1.00 98.00 87 PRO A CA 1
ATOM 629 C C . PRO A 1 87 ? -0.921 -12.083 -4.530 1.00 98.00 87 PRO A C 1
ATOM 631 O O . PRO A 1 87 ? -0.911 -11.563 -3.418 1.00 98.00 87 PRO A O 1
ATOM 634 N N . GLU A 1 88 ? -0.102 -13.083 -4.847 1.00 98.50 88 GLU A N 1
ATOM 635 C CA . GLU A 1 88 ? 0.885 -13.663 -3.935 1.00 98.50 88 GLU A CA 1
ATOM 636 C C . GLU A 1 88 ? 1.892 -12.624 -3.422 1.00 98.50 88 GLU A C 1
ATOM 638 O O . GLU A 1 88 ? 2.178 -12.587 -2.225 1.00 98.50 88 GLU A O 1
ATOM 643 N N . GLU A 1 89 ? 2.356 -11.716 -4.283 1.00 98.62 89 GLU A N 1
ATOM 644 C CA . GLU A 1 89 ? 3.258 -10.628 -3.898 1.00 98.62 89 GLU A CA 1
ATOM 645 C C . GLU A 1 89 ? 2.552 -9.589 -3.021 1.00 98.62 89 GLU A C 1
ATOM 647 O O . GLU A 1 89 ? 3.134 -9.097 -2.052 1.00 98.62 89 GLU A O 1
ATOM 652 N N . LEU A 1 90 ? 1.270 -9.308 -3.283 1.00 98.81 90 LEU A N 1
ATOM 653 C CA . LEU A 1 90 ? 0.477 -8.435 -2.412 1.00 98.81 90 LEU A CA 1
ATOM 654 C C . LEU A 1 90 ? 0.339 -9.017 -1.002 1.00 98.81 90 LEU A C 1
ATOM 656 O O . LEU A 1 90 ? 0.393 -8.270 -0.028 1.00 98.81 90 LEU A O 1
ATOM 660 N N . TYR A 1 91 ? 0.192 -10.337 -0.867 1.00 98.75 91 TYR A N 1
ATOM 661 C CA . TYR A 1 91 ? 0.132 -10.987 0.444 1.00 98.75 91 TYR A CA 1
ATOM 662 C C . TYR A 1 91 ? 1.489 -11.034 1.157 1.00 98.75 91 TYR A C 1
ATOM 664 O O . TYR A 1 91 ? 1.517 -10.917 2.384 1.00 98.75 91 TYR A O 1
ATOM 672 N N . ILE A 1 92 ? 2.605 -11.130 0.424 1.00 98.81 92 ILE A N 1
ATOM 673 C CA . ILE A 1 92 ? 3.956 -10.958 0.992 1.00 98.81 92 ILE A CA 1
ATOM 674 C C . ILE A 1 92 ? 4.091 -9.556 1.598 1.00 98.81 92 ILE A C 1
ATOM 676 O O . ILE A 1 92 ? 4.469 -9.413 2.761 1.00 98.81 92 ILE A O 1
ATOM 680 N N . LEU A 1 93 ? 3.703 -8.523 0.848 1.00 98.81 93 LEU A N 1
ATOM 681 C CA . LEU A 1 93 ? 3.722 -7.138 1.323 1.00 98.81 93 LEU A CA 1
ATOM 682 C C . LEU A 1 93 ? 2.764 -6.925 2.501 1.00 98.81 93 LEU A C 1
ATOM 684 O O . LEU A 1 93 ? 3.136 -6.311 3.500 1.00 98.81 93 LEU A O 1
ATOM 688 N N . TYR A 1 94 ? 1.550 -7.477 2.428 1.00 98.88 94 TYR A N 1
ATOM 689 C CA . TYR A 1 94 ? 0.576 -7.396 3.514 1.00 98.88 94 TYR A CA 1
ATOM 690 C C . TYR A 1 94 ? 1.092 -8.038 4.806 1.00 98.88 94 TYR A C 1
ATOM 692 O O . TYR A 1 94 ? 0.846 -7.499 5.881 1.00 98.88 94 TYR A O 1
ATOM 700 N N . ASN A 1 95 ? 1.836 -9.147 4.730 1.00 98.75 95 ASN A N 1
ATOM 701 C CA . ASN A 1 95 ? 2.443 -9.761 5.912 1.00 98.75 95 ASN A CA 1
ATOM 702 C C . ASN A 1 95 ? 3.366 -8.777 6.650 1.00 98.75 95 ASN A C 1
ATOM 704 O O . ASN A 1 95 ? 3.273 -8.643 7.872 1.00 98.75 95 ASN A O 1
ATOM 708 N N . LYS A 1 96 ? 4.201 -8.040 5.909 1.00 98.69 96 LYS A N 1
ATOM 709 C CA . LYS A 1 96 ? 5.065 -7.005 6.483 1.00 98.69 96 LYS A CA 1
ATOM 710 C C . LYS A 1 96 ? 4.260 -5.820 7.023 1.00 98.69 96 LYS A C 1
ATOM 712 O O . LYS A 1 96 ? 4.463 -5.423 8.164 1.00 98.69 96 LYS A O 1
ATOM 717 N N . VAL A 1 97 ? 3.300 -5.306 6.253 1.00 98.69 97 VAL A N 1
ATOM 718 C CA . VAL A 1 97 ? 2.416 -4.201 6.669 1.00 98.69 97 VAL A CA 1
ATOM 719 C C . VAL A 1 97 ? 1.644 -4.533 7.949 1.00 98.69 97 VAL A C 1
ATOM 721 O O . VAL A 1 97 ? 1.552 -3.705 8.852 1.00 98.69 97 VAL A O 1
ATOM 724 N N . LYS A 1 98 ? 1.121 -5.759 8.059 1.00 98.69 98 LYS A N 1
ATOM 725 C CA . LYS A 1 98 ? 0.441 -6.253 9.260 1.00 98.69 98 LYS A CA 1
ATOM 726 C C . LYS A 1 98 ? 1.369 -6.228 10.472 1.00 98.69 98 LYS A C 1
ATOM 728 O O . LYS A 1 98 ? 0.952 -5.740 11.517 1.00 98.69 98 LYS A O 1
ATOM 733 N N . ALA A 1 99 ? 2.605 -6.707 10.327 1.00 98.50 99 ALA A N 1
ATOM 734 C CA . ALA A 1 99 ? 3.584 -6.684 11.410 1.00 98.50 99 ALA A CA 1
ATOM 735 C C . ALA A 1 99 ? 3.891 -5.247 11.874 1.00 98.50 99 ALA A C 1
ATOM 737 O O . ALA A 1 99 ? 3.879 -4.984 13.073 1.00 98.50 99 ALA A O 1
ATOM 738 N N . GLU A 1 100 ? 4.082 -4.304 10.944 1.00 98.25 100 GLU A N 1
ATOM 739 C CA . GLU A 1 100 ? 4.301 -2.885 11.277 1.00 98.25 100 GLU A CA 1
ATOM 740 C C . GLU A 1 100 ? 3.104 -2.270 12.023 1.00 98.25 100 GLU A C 1
ATOM 742 O O . GLU A 1 100 ? 3.271 -1.574 13.023 1.00 98.25 100 GLU A O 1
ATOM 747 N N . LEU A 1 101 ? 1.873 -2.566 11.592 1.00 98.38 101 LEU A N 1
ATOM 748 C CA . LEU A 1 101 ? 0.666 -2.074 12.262 1.00 98.38 101 LEU A CA 1
ATOM 749 C C . LEU A 1 101 ? 0.474 -2.687 13.657 1.00 98.38 101 LEU A C 1
ATOM 751 O O . LEU A 1 101 ? 0.053 -1.978 14.574 1.00 98.38 101 LEU A O 1
ATOM 755 N N . GLU A 1 102 ? 0.812 -3.964 13.845 1.00 97.31 102 GLU A N 1
ATOM 756 C CA . GLU A 1 102 ? 0.752 -4.644 15.146 1.00 97.31 102 GLU A CA 1
ATOM 757 C C . GLU A 1 102 ? 1.737 -4.037 16.157 1.00 97.31 102 GLU A C 1
ATOM 759 O O . GLU A 1 102 ? 1.392 -3.906 17.334 1.00 97.31 102 GLU A O 1
ATOM 764 N N . LEU A 1 103 ? 2.915 -3.581 15.712 1.00 97.56 103 LEU A N 1
ATOM 765 C CA . LEU A 1 103 ? 3.892 -2.892 16.568 1.00 97.56 103 LEU A CA 1
ATOM 766 C C . LEU A 1 103 ? 3.365 -1.569 17.143 1.00 97.56 103 LEU A C 1
ATOM 768 O O . LEU A 1 103 ? 3.770 -1.173 18.235 1.00 97.56 103 LEU A O 1
ATOM 772 N N . THR A 1 104 ? 2.432 -0.904 16.458 1.00 97.50 104 THR A N 1
ATOM 773 C CA . THR A 1 104 ? 1.791 0.320 16.977 1.00 97.50 104 THR A CA 1
ATOM 774 C C . THR A 1 104 ? 0.724 0.033 18.045 1.00 97.50 104 THR A C 1
ATOM 776 O O . THR A 1 104 ? 0.263 0.947 18.729 1.00 97.50 104 THR A O 1
ATOM 779 N N . GLY A 1 105 ? 0.310 -1.231 18.207 1.00 97.75 105 GLY A N 1
ATOM 780 C CA . GLY A 1 105 ? -0.819 -1.625 19.055 1.00 97.75 105 GLY A CA 1
ATOM 781 C C . GLY A 1 105 ? -2.193 -1.317 18.446 1.00 97.75 105 GLY A C 1
ATOM 782 O O . GLY A 1 105 ? -3.206 -1.392 19.147 1.00 97.75 105 GLY A O 1
ATOM 783 N N . SER A 1 106 ? -2.241 -0.952 17.162 1.00 97.81 106 SER A N 1
ATOM 784 C CA . SER A 1 106 ? -3.487 -0.732 16.427 1.00 97.81 106 SER A CA 1
ATOM 785 C C . SER A 1 106 ? -4.205 -2.049 16.098 1.00 97.81 106 SER A C 1
ATOM 787 O O . SER A 1 106 ? -3.609 -3.128 16.052 1.00 97.81 106 SER A O 1
ATOM 789 N N . LYS A 1 107 ? -5.516 -1.968 15.867 1.00 98.12 107 LYS A N 1
ATOM 790 C CA . LYS A 1 107 ? -6.356 -3.080 15.416 1.00 98.12 107 LYS A CA 1
ATOM 791 C C . LYS A 1 107 ? -6.677 -2.912 13.940 1.00 98.12 107 LYS A C 1
ATOM 793 O O . LYS A 1 107 ? -7.313 -1.935 13.551 1.00 98.12 107 LYS A O 1
ATOM 798 N N . ILE A 1 108 ? -6.292 -3.903 13.144 1.00 98.44 108 ILE A N 1
ATOM 799 C CA . ILE A 1 108 ? -6.625 -3.954 11.721 1.00 98.44 108 ILE A CA 1
ATOM 800 C C . ILE A 1 108 ? -8.081 -4.405 11.564 1.00 98.44 108 ILE A C 1
ATOM 802 O O . ILE A 1 108 ? -8.469 -5.471 12.044 1.00 98.44 108 ILE A O 1
ATOM 806 N N . VAL A 1 109 ? -8.875 -3.594 10.876 1.00 98.12 109 VAL A N 1
ATOM 807 C CA . VAL A 1 109 ? -10.288 -3.808 10.570 1.00 98.12 109 VAL A CA 1
ATOM 808 C C . VAL A 1 109 ? -10.434 -3.892 9.058 1.00 98.12 109 VAL A C 1
ATOM 810 O O . VAL A 1 109 ? -9.993 -2.994 8.346 1.00 98.12 109 VAL A O 1
ATOM 813 N N . MET A 1 110 ? -11.044 -4.979 8.575 1.00 96.50 110 MET A N 1
ATOM 814 C CA . MET A 1 110 ? -11.310 -5.217 7.149 1.00 96.50 110 MET A CA 1
ATOM 815 C C . MET A 1 110 ? -10.101 -4.889 6.251 1.00 96.50 110 MET A C 1
ATOM 817 O O . MET A 1 110 ? -10.130 -3.897 5.522 1.00 96.50 110 MET A O 1
ATOM 821 N N . PRO A 1 111 ? -9.007 -5.670 6.323 1.00 97.62 111 PRO A N 1
ATOM 822 C CA . PRO A 1 111 ? -7.879 -5.491 5.420 1.00 97.62 111 PRO A CA 1
ATOM 823 C C . PRO A 1 111 ? -8.282 -5.837 3.985 1.00 97.62 111 PRO A C 1
ATOM 825 O O . PRO A 1 111 ? -9.021 -6.793 3.744 1.00 97.62 111 PRO A O 1
ATOM 828 N N . LEU A 1 112 ? -7.755 -5.081 3.029 1.00 97.88 112 LEU A N 1
ATOM 829 C CA . LEU A 1 112 ? -8.121 -5.179 1.620 1.00 97.88 112 LEU A CA 1
ATOM 830 C C . LEU A 1 112 ? -6.866 -5.468 0.820 1.00 97.88 112 LEU A C 1
ATOM 832 O O . LEU A 1 112 ? -5.968 -4.639 0.751 1.00 97.88 112 LEU A O 1
ATOM 836 N N . VAL A 1 113 ? -6.791 -6.640 0.204 1.00 98.50 113 VAL A N 1
ATOM 837 C CA . VAL A 1 113 ? -5.631 -7.047 -0.596 1.00 98.50 113 VAL A CA 1
ATOM 838 C C . VAL A 1 113 ? -6.137 -7.407 -1.983 1.00 98.50 113 VAL A C 1
ATOM 840 O O . VAL A 1 113 ? -6.986 -8.286 -2.108 1.00 98.50 113 VAL A O 1
ATOM 843 N N . GLY A 1 114 ? -5.700 -6.693 -3.022 1.00 97.88 114 GLY A N 1
ATOM 844 C CA . GLY A 1 114 ? -6.229 -6.925 -4.368 1.00 97.88 114 GLY A CA 1
ATOM 845 C C . GLY A 1 114 ? -6.019 -5.781 -5.351 1.00 97.88 114 GLY A C 1
ATOM 846 O O . GLY A 1 114 ? -5.064 -5.020 -5.246 1.00 97.88 114 GLY A O 1
ATOM 847 N N . ARG A 1 115 ? -6.907 -5.690 -6.344 1.00 97.38 115 ARG A N 1
ATOM 848 C CA . ARG A 1 115 ? -6.898 -4.672 -7.404 1.00 97.38 115 ARG A CA 1
ATOM 849 C C . ARG A 1 115 ? -8.137 -3.808 -7.253 1.00 97.38 115 ARG A C 1
ATOM 851 O O . ARG A 1 115 ? -9.228 -4.234 -7.616 1.00 97.38 115 ARG A O 1
ATOM 858 N N . TYR A 1 116 ? -7.946 -2.619 -6.706 1.00 96.81 116 TYR A N 1
ATOM 859 C CA . TYR A 1 116 ? -9.014 -1.662 -6.428 1.00 96.81 116 TYR A CA 1
ATOM 860 C C . TYR A 1 116 ? -8.850 -0.388 -7.263 1.00 96.81 116 TYR A C 1
ATOM 862 O O . TYR A 1 116 ? -9.828 0.11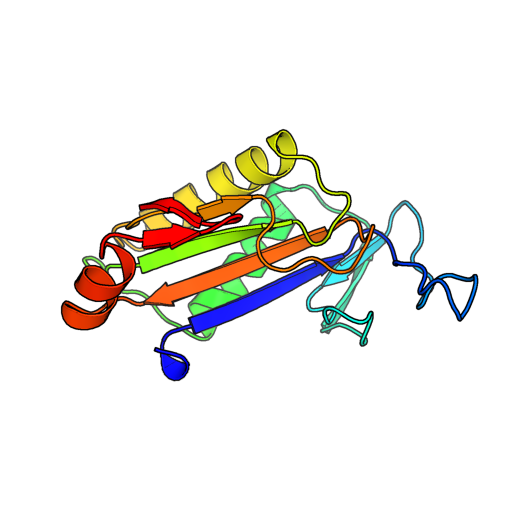9 -7.803 1.00 96.81 116 TYR A O 1
ATOM 870 N N . ALA A 1 117 ? -7.614 0.094 -7.422 1.00 96.81 117 ALA A N 1
ATOM 871 C CA . ALA A 1 117 ? -7.269 1.270 -8.216 1.00 96.81 117 ALA A CA 1
ATOM 872 C C . ALA A 1 117 ? -5.974 1.014 -9.009 1.00 96.81 117 ALA A C 1
ATOM 874 O O . ALA A 1 117 ? -4.868 1.213 -8.509 1.00 96.81 117 ALA A O 1
ATOM 875 N N . THR A 1 118 ? -6.112 0.531 -10.244 1.00 97.00 118 THR A N 1
ATOM 876 C CA . THR A 1 118 ? -4.986 0.162 -11.118 1.00 97.00 118 THR A CA 1
ATOM 877 C C . THR A 1 118 ? -4.588 1.290 -12.074 1.00 97.00 118 THR A C 1
ATOM 879 O O . THR A 1 118 ? -5.431 2.080 -12.489 1.00 97.00 118 THR A O 1
ATOM 882 N N . SER A 1 119 ? -3.341 1.268 -12.535 1.00 96.00 119 SER A N 1
ATOM 883 C CA . SER A 1 119 ? -2.802 1.995 -13.685 1.00 96.00 119 SER A CA 1
ATOM 884 C C . SER A 1 119 ? -2.469 1.027 -14.830 1.00 96.00 119 SER A C 1
ATOM 886 O O . SER A 1 119 ? -1.315 0.681 -15.076 1.00 96.00 119 SER A O 1
ATOM 888 N N . MET A 1 120 ? -3.506 0.555 -15.528 1.00 95.12 120 MET A N 1
ATOM 889 C CA . MET A 1 120 ? -3.381 -0.422 -16.623 1.00 95.12 120 MET A CA 1
ATOM 890 C C . MET A 1 120 ? -2.515 -1.637 -16.217 1.00 95.12 120 MET A C 1
ATOM 892 O O . MET A 1 120 ? -2.847 -2.329 -15.255 1.00 95.12 120 MET A O 1
ATOM 896 N N . GLU A 1 121 ? -1.429 -1.917 -16.939 1.00 94.88 121 GLU A N 1
ATOM 897 C CA . GLU A 1 121 ? -0.494 -3.017 -16.701 1.00 94.88 121 GLU A CA 1
ATOM 898 C C . GLU A 1 121 ? 0.711 -2.652 -15.818 1.00 94.88 121 GLU A C 1
ATOM 900 O O . GLU A 1 121 ? 1.646 -3.440 -15.721 1.00 94.88 121 GLU A O 1
ATOM 905 N N . MET A 1 122 ? 0.707 -1.496 -15.147 1.00 96.56 122 MET A N 1
ATOM 906 C CA . MET A 1 122 ? 1.806 -1.068 -14.275 1.00 96.56 122 MET A CA 1
ATOM 907 C C . MET A 1 122 ? 2.120 -2.116 -13.196 1.00 96.56 122 MET A C 1
ATOM 909 O O . MET A 1 122 ? 1.259 -2.463 -12.384 1.00 96.56 122 MET A O 1
ATOM 913 N N . ALA A 1 123 ? 3.357 -2.614 -13.152 1.00 97.31 123 ALA A N 1
ATOM 914 C CA . ALA A 1 123 ? 3.848 -3.406 -12.032 1.00 97.31 123 ALA A CA 1
ATOM 915 C C . ALA A 1 123 ? 4.177 -2.462 -10.872 1.00 97.31 123 ALA A C 1
ATOM 917 O O . ALA A 1 123 ? 5.001 -1.556 -11.003 1.00 97.31 123 ALA A O 1
ATOM 918 N N . GLY A 1 124 ? 3.518 -2.661 -9.737 1.00 97.69 124 GLY A N 1
ATOM 919 C CA . GLY A 1 124 ? 3.645 -1.804 -8.573 1.00 97.69 124 GLY A CA 1
ATOM 920 C C . GLY A 1 124 ? 2.514 -2.009 -7.574 1.00 97.69 124 GLY A C 1
ATOM 921 O O . GLY A 1 124 ? 1.527 -2.708 -7.825 1.00 97.69 124 GLY A O 1
ATOM 922 N N . VAL A 1 125 ? 2.658 -1.366 -6.425 1.00 98.69 125 VAL A N 1
ATOM 923 C CA . VAL A 1 125 ? 1.718 -1.469 -5.311 1.00 98.69 125 VAL A CA 1
ATOM 924 C C . VAL A 1 125 ? 1.473 -0.095 -4.708 1.00 98.69 125 VAL A C 1
ATOM 926 O O . VAL A 1 125 ? 2.357 0.757 -4.689 1.00 98.69 125 VAL A O 1
ATOM 929 N N . SER A 1 126 ? 0.280 0.118 -4.172 1.00 98.75 126 SER A N 1
ATOM 930 C CA . SER A 1 126 ? -0.012 1.238 -3.288 1.00 98.75 126 SER A CA 1
ATOM 931 C C . SER A 1 126 ? -0.592 0.748 -1.977 1.00 98.75 126 SER A C 1
ATOM 933 O O . SER A 1 126 ? -1.449 -0.140 -1.970 1.00 98.75 126 SER A O 1
ATOM 935 N N . PHE A 1 127 ? -0.185 1.374 -0.881 1.00 98.81 127 PHE A N 1
ATOM 936 C CA . PHE A 1 127 ? -0.816 1.197 0.418 1.00 98.81 127 PHE A CA 1
ATOM 937 C C . PHE A 1 127 ? -1.730 2.379 0.690 1.00 98.81 127 PHE A C 1
ATOM 939 O O . PHE A 1 127 ? -1.336 3.514 0.442 1.00 98.81 127 PHE A O 1
ATOM 946 N N . THR A 1 128 ? -2.930 2.118 1.204 1.00 98.75 128 THR A N 1
ATOM 947 C CA . THR A 1 128 ? -3.813 3.152 1.756 1.00 98.75 128 THR A CA 1
ATOM 948 C C . THR A 1 128 ? -4.180 2.790 3.182 1.00 98.75 128 THR A C 1
ATOM 950 O O . THR A 1 128 ? -4.861 1.790 3.404 1.00 98.75 128 THR A O 1
ATOM 953 N N . LEU A 1 129 ? -3.734 3.600 4.137 1.00 98.62 129 LEU A N 1
ATOM 954 C CA . LEU A 1 129 ? -4.072 3.482 5.549 1.00 98.62 129 LEU A CA 1
ATOM 955 C C . LEU A 1 129 ? -5.224 4.437 5.867 1.00 98.62 129 LEU A C 1
ATOM 957 O O . LEU A 1 129 ? -5.124 5.633 5.601 1.00 98.62 129 LEU A O 1
ATOM 961 N N . CYS A 1 130 ? -6.303 3.910 6.438 1.00 98.56 130 CYS A N 1
ATOM 962 C CA . CYS A 1 130 ? -7.460 4.680 6.877 1.00 98.56 130 CYS A CA 1
ATOM 963 C C . CYS A 1 130 ? -7.640 4.518 8.386 1.00 98.56 130 CYS A C 1
ATOM 965 O O . CYS A 1 130 ? -7.897 3.407 8.854 1.00 98.56 130 CYS A O 1
ATOM 967 N N . LYS A 1 131 ? -7.518 5.609 9.149 1.00 98.31 131 LYS A N 1
ATOM 968 C CA . LYS A 1 131 ? -7.839 5.607 10.582 1.00 98.31 131 LYS A CA 1
ATOM 969 C C . LYS A 1 131 ? -9.354 5.671 10.773 1.00 98.31 131 LYS A C 1
ATOM 971 O O . LYS A 1 131 ? -10.016 6.545 10.217 1.00 98.31 131 LYS A O 1
ATOM 976 N N . LEU A 1 132 ? -9.890 4.742 11.555 1.00 98.38 132 LEU A N 1
ATOM 977 C CA . LEU A 1 132 ? -11.323 4.551 11.738 1.00 98.38 132 LEU A CA 1
ATOM 978 C C . LEU A 1 132 ? -11.775 5.103 13.088 1.00 98.38 132 LEU A C 1
ATOM 980 O O . LEU A 1 132 ? -11.206 4.783 14.133 1.00 98.38 132 LEU A O 1
ATOM 984 N N . ASP A 1 133 ? -12.835 5.897 13.043 1.00 97.56 133 ASP A N 1
ATOM 985 C CA . ASP A 1 133 ? -13.738 6.088 14.170 1.00 97.56 133 ASP A CA 1
ATOM 986 C C . ASP A 1 133 ? -14.916 5.097 14.067 1.00 97.56 133 ASP A C 1
ATOM 988 O O . ASP A 1 133 ? -14.970 4.247 13.172 1.00 97.56 133 ASP A O 1
ATOM 992 N N . GLU A 1 134 ? -15.850 5.179 15.014 1.00 97.69 134 GLU A N 1
ATOM 993 C CA . GLU A 1 134 ? -17.015 4.290 15.079 1.00 97.69 134 GLU A CA 1
ATOM 994 C C . GLU A 1 134 ? -17.921 4.405 13.841 1.00 97.69 134 GLU A C 1
ATOM 996 O O . GLU A 1 134 ? -18.438 3.398 13.349 1.00 97.69 134 GLU A O 1
ATOM 1001 N N . GLU A 1 135 ? -18.086 5.617 13.306 1.00 98.00 135 GLU A N 1
ATOM 1002 C CA . GLU A 1 135 ? -18.923 5.863 12.133 1.00 98.00 135 GLU A CA 1
ATOM 1003 C C . GLU A 1 135 ? -18.277 5.277 10.875 1.00 98.00 135 GLU A C 1
ATOM 1005 O O . GLU A 1 135 ? -18.912 4.506 10.154 1.00 98.00 135 GLU A O 1
ATOM 1010 N N . LEU A 1 136 ? -17.001 5.586 10.626 1.00 98.19 136 LEU A N 1
ATOM 1011 C CA . LEU A 1 136 ? -16.268 5.102 9.458 1.00 98.19 136 LEU A CA 1
ATOM 1012 C C . LEU A 1 136 ? -16.154 3.582 9.442 1.00 98.19 136 LEU A C 1
ATOM 1014 O O . LEU A 1 136 ? -16.293 2.980 8.380 1.00 98.19 136 LEU A O 1
ATOM 1018 N N . GLU A 1 137 ? -15.932 2.953 10.595 1.00 98.06 137 GLU A N 1
ATOM 1019 C CA . GLU A 1 137 ? -15.930 1.496 10.685 1.00 98.06 137 GLU A CA 1
ATOM 1020 C C . GLU A 1 137 ? -17.294 0.899 10.340 1.00 98.06 137 GLU A C 1
ATOM 1022 O O . GLU A 1 137 ? -17.373 -0.038 9.544 1.00 98.06 137 GLU A O 1
ATOM 1027 N N . THR A 1 138 ? -18.366 1.464 10.900 1.00 97.81 138 THR A N 1
ATOM 1028 C CA . THR A 1 138 ? -19.733 1.008 10.626 1.00 97.81 138 THR A CA 1
ATOM 1029 C C . THR A 1 138 ? -20.061 1.128 9.139 1.00 97.81 138 THR A C 1
ATOM 1031 O O . THR A 1 138 ? -20.636 0.211 8.555 1.00 97.81 138 THR A O 1
ATOM 1034 N N . LEU A 1 139 ? -19.668 2.237 8.508 1.00 97.44 139 LEU A N 1
ATOM 1035 C CA . LEU A 1 139 ? -19.892 2.474 7.083 1.00 97.44 139 LEU A CA 1
ATOM 1036 C C . LEU A 1 139 ? -19.029 1.571 6.195 1.00 97.44 139 LEU A C 1
ATOM 1038 O O . LEU A 1 139 ? -19.512 1.105 5.166 1.00 97.44 139 LEU A O 1
ATOM 1042 N N . LEU A 1 140 ? -17.782 1.291 6.584 1.00 96.19 140 LEU A N 1
ATOM 1043 C CA . LEU A 1 140 ? -16.902 0.382 5.844 1.00 96.19 140 LEU A CA 1
ATOM 1044 C C . LEU A 1 140 ? -17.429 -1.062 5.862 1.00 96.19 140 LEU A C 1
ATOM 1046 O O . LEU A 1 140 ? -17.306 -1.768 4.862 1.00 96.19 140 LEU A O 1
ATOM 1050 N N . ALA A 1 141 ? -18.036 -1.476 6.978 1.00 95.12 141 ALA A N 1
ATOM 1051 C CA . ALA A 1 141 ? -18.633 -2.797 7.167 1.00 95.12 141 ALA A CA 1
ATOM 1052 C C . ALA A 1 141 ? -20.097 -2.899 6.693 1.00 95.12 141 ALA A C 1
ATOM 1054 O O . ALA A 1 141 ? -20.722 -3.951 6.851 1.00 95.12 141 ALA A O 1
ATOM 1055 N N . ALA A 1 142 ? -20.668 -1.826 6.139 1.00 97.19 142 ALA A N 1
ATOM 1056 C CA . ALA A 1 142 ? -22.045 -1.839 5.668 1.00 97.19 142 ALA A CA 1
ATOM 1057 C C . ALA A 1 142 ? -22.205 -2.781 4.454 1.00 97.19 142 ALA A C 1
ATOM 1059 O O . ALA A 1 142 ? -21.330 -2.802 3.583 1.00 97.19 142 ALA A O 1
ATOM 1060 N N . PRO A 1 143 ? -23.326 -3.528 4.347 1.00 96.94 143 PRO A N 1
ATOM 1061 C C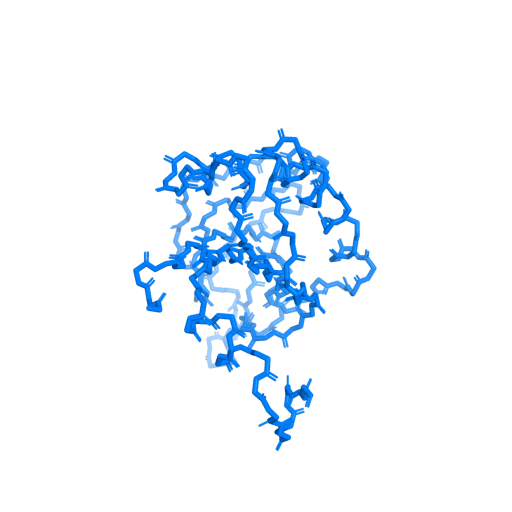A . PRO A 1 143 ? -23.564 -4.430 3.225 1.00 96.94 143 PRO A CA 1
ATOM 1062 C C . PRO A 1 143 ? -23.444 -3.720 1.876 1.00 96.94 143 PRO A C 1
ATOM 1064 O O . PRO A 1 143 ? -24.064 -2.680 1.643 1.00 96.94 143 PRO A O 1
ATOM 1067 N N . CYS A 1 144 ? -22.676 -4.314 0.969 1.00 95.69 144 CYS A N 1
ATOM 1068 C CA . CYS A 1 144 ? -22.475 -3.813 -0.384 1.00 95.69 144 CYS A CA 1
ATOM 1069 C C . CYS A 1 144 ? -22.309 -4.996 -1.337 1.00 95.69 144 CYS A C 1
ATOM 1071 O O . CYS A 1 144 ? -21.652 -5.978 -0.998 1.00 95.69 144 CYS A O 1
ATOM 1073 N N . ASP A 1 145 ? -22.889 -4.900 -2.531 1.00 96.88 145 ASP A N 1
ATOM 1074 C CA . ASP A 1 145 ? -22.721 -5.894 -3.588 1.00 96.88 145 ASP A CA 1
ATOM 1075 C C . ASP A 1 145 ? -22.523 -5.184 -4.927 1.00 96.88 145 ASP A C 1
ATOM 1077 O O . ASP A 1 145 ? -23.477 -4.755 -5.581 1.00 96.88 145 ASP A O 1
ATOM 1081 N N . CYS A 1 146 ? -21.263 -5.005 -5.316 1.00 95.19 146 CYS A N 1
ATOM 1082 C CA . CYS A 1 146 ? -20.900 -4.474 -6.619 1.00 95.19 146 CYS A CA 1
ATOM 1083 C C . CYS A 1 146 ? -19.804 -5.327 -7.269 1.00 95.19 146 CYS A C 1
ATOM 1085 O O . CYS A 1 146 ? -19.200 -6.196 -6.643 1.00 95.19 146 CYS A O 1
ATOM 1087 N N . ALA A 1 147 ? -19.538 -5.083 -8.554 1.00 94.62 147 ALA A N 1
ATOM 1088 C CA . ALA A 1 147 ? -18.667 -5.935 -9.366 1.00 94.62 147 ALA A CA 1
ATOM 1089 C C . ALA A 1 147 ? -17.249 -6.135 -8.793 1.00 94.62 147 ALA A C 1
ATOM 1091 O O . ALA A 1 147 ? -16.624 -7.157 -9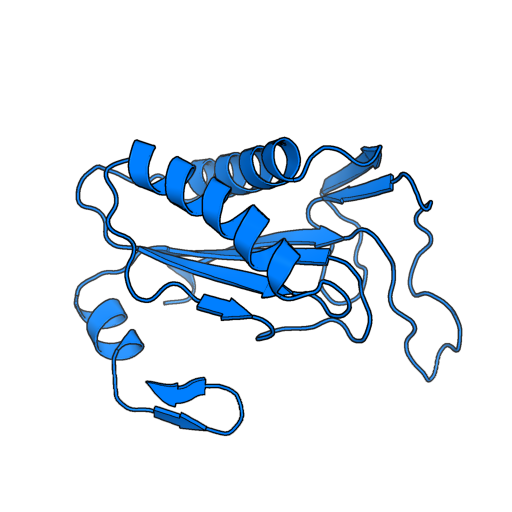.064 1.00 94.62 147 ALA A O 1
ATOM 1092 N N . PHE A 1 148 ? -16.753 -5.173 -8.012 1.00 90.31 148 PHE A N 1
ATOM 1093 C CA . PHE A 1 148 ? -15.376 -5.147 -7.512 1.00 90.31 148 PHE A CA 1
ATOM 1094 C C . PHE A 1 148 ? -15.285 -5.072 -5.982 1.00 90.31 148 PHE A C 1
ATOM 1096 O O . PHE A 1 148 ? -14.192 -4.918 -5.443 1.00 90.31 148 PHE A O 1
ATOM 1103 N N . TRP A 1 149 ? -16.417 -5.165 -5.278 1.00 91.19 149 TRP A N 1
ATOM 1104 C CA . TRP A 1 149 ? -16.469 -5.056 -3.825 1.00 91.19 149 TRP A CA 1
ATOM 1105 C C . TRP A 1 149 ? -17.717 -5.730 -3.261 1.00 91.19 149 TRP A C 1
ATOM 1107 O O . TRP A 1 149 ? -18.836 -5.449 -3.694 1.00 91.19 149 TRP A O 1
ATOM 1117 N N . ARG A 1 150 ? -17.523 -6.583 -2.254 1.00 91.88 150 ARG A N 1
ATOM 1118 C CA . ARG A 1 150 ? -18.611 -7.193 -1.492 1.00 91.88 150 ARG A CA 1
ATOM 1119 C C . ARG A 1 150 ? -18.244 -7.262 -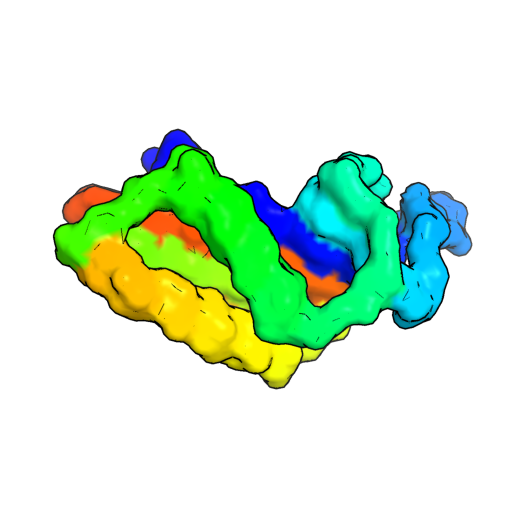0.016 1.00 91.88 150 ARG A C 1
ATOM 1121 O O . ARG A 1 150 ? -17.115 -7.632 0.305 1.00 91.88 150 ARG A O 1
ATOM 1128 N N . VAL A 1 151 ? -19.206 -6.918 0.838 1.00 90.56 151 VAL A N 1
ATOM 1129 C CA . VAL A 1 151 ? -19.122 -6.977 2.309 1.00 90.56 151 VAL A CA 1
ATOM 1130 C C . VAL A 1 151 ? -20.258 -7.829 2.832 1.00 90.56 151 VAL A C 1
ATOM 1132 O O . VAL A 1 151 ? -21.401 -7.599 2.372 1.00 90.56 151 VAL A O 1
#

pLDDT: mean 96.31, std 3.17, range [81.44, 98.88]

Foldseek 3Di:
DVVQKDKWKKFQAFDDDVVNVDGPDDDDNQKMFIRADLNRRHGPDMDGDDDLLVNLVVQLVVVCVSVPAAAAWEKEKEKAFQAQADQVSSVVSVVNNVVSCVVRNYHYAPYHGYHDHYSHRIGIIMMMMGTDDPVRSCVVPDADDDPVDGD